Protein AF-A0A817DLH6-F1 (afdb_monomer_lite)

Sequence (132 aa):
MVAIIFPFLVASPQYFLREVTLGNLLQIASAFESVHQSLSFIPNSYGIILQWRSATKRLTEFQYVLNELHKAKQNSEIQFLYLPNERFMRIQELTVRLPLKIGEDNSRIFINRLNLVLEAHHAVLITGKRKT

Foldseek 3Di:
DPQQCVLCVVCVVCVVVVVDDPVVSVVSSVVSVVVVVVVVCVVVCPVVVVVVVVVVVVVVVVVVVVVQVVVVVVPDDDDDDDDPPAQKDWDFQDWDWDDDDVPRPDTDTPDGGDTDIGHPPDDDDDDDDPPD

Radius of gyration: 35.68 Å; chains: 1; bounding box: 58×28×104 Å

pLDDT: mean 78.18, std 11.36, range [43.34, 96.06]

Structure (mmCIF, N/CA/C/O backbone):
data_AF-A0A817DLH6-F1
#
_entry.id   AF-A0A817DLH6-F1
#
loop_
_atom_site.group_PDB
_atom_site.id
_atom_site.type_symbol
_atom_site.label_atom_id
_atom_site.label_alt_id
_atom_site.label_comp_id
_atom_site.label_asym_id
_atom_site.label_entity_id
_atom_site.label_seq_id
_atom_site.pdbx_PDB_ins_code
_atom_site.Cartn_x
_atom_site.Cartn_y
_atom_site.Cartn_z
_atom_site.occupancy
_atom_site.B_iso_or_equiv
_atom_site.auth_seq_id
_atom_site.auth_comp_id
_atom_site.auth_asym_id
_atom_site.auth_atom_id
_atom_site.pdbx_PDB_model_num
ATOM 1 N N . MET A 1 1 ? 10.112 -9.201 -28.268 1.00 52.41 1 MET A N 1
ATOM 2 C CA . MET A 1 1 ? 11.333 -9.596 -29.005 1.00 52.41 1 MET A CA 1
ATOM 3 C C . MET A 1 1 ? 11.024 -9.720 -30.502 1.00 52.41 1 MET A C 1
ATOM 5 O O . MET A 1 1 ? 10.893 -10.830 -30.984 1.00 52.41 1 MET A O 1
ATOM 9 N N . VAL A 1 2 ? 10.845 -8.598 -31.222 1.00 55.25 2 VAL A N 1
ATOM 10 C CA . VAL A 1 2 ? 10.801 -8.544 -32.714 1.00 55.25 2 VAL A CA 1
ATOM 11 C C . VAL A 1 2 ? 11.405 -7.218 -33.261 1.00 55.25 2 VAL A C 1
ATOM 13 O O . VAL A 1 2 ? 11.462 -6.998 -34.461 1.00 55.25 2 VAL A O 1
ATOM 16 N N . ALA A 1 3 ? 11.920 -6.319 -32.411 1.00 63.88 3 ALA A N 1
ATOM 17 C CA . ALA A 1 3 ? 12.323 -4.964 -32.822 1.00 63.88 3 ALA A CA 1
ATOM 18 C C . ALA A 1 3 ? 13.681 -4.878 -33.556 1.00 63.88 3 ALA A C 1
ATOM 20 O O . ALA A 1 3 ? 13.925 -3.916 -34.272 1.00 63.88 3 ALA A O 1
ATOM 21 N N . ILE A 1 4 ? 14.545 -5.890 -33.436 1.00 70.94 4 ILE A N 1
ATOM 22 C CA . ILE A 1 4 ? 15.935 -5.817 -33.927 1.00 70.94 4 ILE A CA 1
ATOM 23 C C . ILE A 1 4 ? 16.014 -5.871 -35.462 1.00 70.94 4 ILE A C 1
ATOM 25 O O . ILE A 1 4 ? 16.904 -5.276 -36.056 1.00 70.94 4 ILE A O 1
ATOM 29 N N . ILE A 1 5 ? 15.084 -6.572 -36.118 1.00 80.94 5 ILE A N 1
ATOM 30 C CA . ILE A 1 5 ? 15.150 -6.848 -37.566 1.00 80.94 5 ILE A CA 1
ATOM 31 C C . ILE A 1 5 ? 14.435 -5.760 -38.387 1.00 80.94 5 ILE A C 1
ATOM 33 O O . ILE A 1 5 ? 14.742 -5.557 -39.561 1.00 80.94 5 ILE A O 1
ATOM 37 N N . PHE A 1 6 ? 13.510 -5.020 -37.770 1.00 86.88 6 PHE A N 1
ATOM 38 C CA . PHE A 1 6 ? 12.689 -4.016 -38.450 1.00 86.88 6 PHE A CA 1
ATOM 39 C C . PHE A 1 6 ? 13.503 -2.919 -39.170 1.00 86.88 6 PHE A C 1
ATOM 41 O O . PHE A 1 6 ? 13.221 -2.672 -40.345 1.00 86.88 6 PHE A O 1
ATOM 48 N N . PRO A 1 7 ? 14.552 -2.318 -38.565 1.00 85.56 7 PRO A N 1
ATOM 49 C CA . PRO A 1 7 ? 15.357 -1.295 -39.239 1.00 85.56 7 PRO A CA 1
ATOM 50 C C . PRO A 1 7 ? 16.052 -1.821 -40.495 1.00 85.56 7 PRO A C 1
ATOM 52 O O . PRO A 1 7 ? 16.118 -1.127 -41.506 1.00 85.56 7 PRO A O 1
ATOM 55 N N . PHE A 1 8 ? 16.520 -3.071 -40.453 1.00 86.31 8 PHE A N 1
ATOM 56 C CA . PHE A 1 8 ? 17.171 -3.714 -41.590 1.00 86.31 8 PHE A CA 1
ATOM 57 C C . PHE A 1 8 ? 16.185 -3.951 -42.733 1.00 86.31 8 PHE A C 1
ATOM 59 O O . PHE A 1 8 ? 16.519 -3.674 -43.878 1.00 86.31 8 PHE A O 1
ATOM 66 N N . LEU A 1 9 ? 14.962 -4.404 -42.439 1.00 87.19 9 LEU A N 1
ATOM 67 C CA . LEU A 1 9 ? 13.936 -4.630 -43.461 1.00 87.19 9 LEU A CA 1
ATOM 68 C C . LEU A 1 9 ? 13.553 -3.334 -44.181 1.00 87.19 9 LEU A C 1
ATOM 70 O O . LEU A 1 9 ? 13.517 -3.313 -45.409 1.00 87.19 9 LEU A O 1
ATOM 74 N N . VAL A 1 10 ? 13.332 -2.251 -43.431 1.00 86.38 10 VAL A N 1
ATOM 75 C CA . VAL A 1 10 ? 12.913 -0.954 -43.988 1.00 86.38 10 VAL A CA 1
ATOM 76 C C . VAL A 1 10 ? 14.042 -0.264 -44.758 1.00 86.38 10 VAL A C 1
ATOM 78 O O . VAL A 1 10 ? 13.785 0.340 -45.796 1.00 86.38 10 VAL A O 1
ATOM 81 N N . ALA A 1 11 ? 15.292 -0.372 -44.295 1.00 83.81 11 ALA A N 1
ATOM 82 C CA . ALA A 1 11 ? 16.439 0.266 -44.944 1.00 83.81 11 ALA A CA 1
ATOM 83 C C . ALA A 1 11 ? 17.094 -0.595 -46.047 1.00 83.81 11 ALA A C 1
ATOM 85 O O . ALA A 1 11 ? 17.868 -0.076 -46.855 1.00 83.81 11 ALA A O 1
ATOM 86 N N . SER A 1 12 ? 16.776 -1.894 -46.125 1.00 83.81 12 SER A N 1
ATOM 87 C CA . SER A 1 12 ? 17.354 -2.810 -47.120 1.00 83.81 12 SER A CA 1
ATOM 88 C C . SER A 1 12 ? 17.164 -2.382 -48.583 1.00 83.81 12 SER A C 1
ATOM 90 O O . SER A 1 12 ? 18.146 -2.467 -49.324 1.00 83.81 12 SER A O 1
ATOM 92 N N . PRO A 1 13 ? 16.000 -1.865 -49.038 1.00 81.69 13 PRO A N 1
ATOM 93 C CA . PRO A 1 13 ? 15.827 -1.494 -50.442 1.00 81.69 13 PRO A CA 1
ATOM 94 C C . PRO A 1 13 ? 16.781 -0.367 -50.849 1.00 81.69 13 PRO A C 1
ATOM 96 O O . PRO A 1 13 ? 17.420 -0.447 -51.893 1.00 81.69 13 PRO A O 1
ATOM 99 N N . GLN A 1 14 ? 16.956 0.634 -49.982 1.00 81.00 14 GLN A N 1
ATOM 100 C CA . GLN A 1 14 ? 17.860 1.763 -50.220 1.00 81.00 14 GLN A CA 1
ATOM 101 C C . GLN A 1 14 ? 19.339 1.334 -50.184 1.00 81.00 14 GLN A C 1
ATOM 103 O O . GLN A 1 14 ? 20.164 1.868 -50.925 1.00 81.00 14 GLN A O 1
ATOM 108 N N . TYR A 1 15 ? 19.6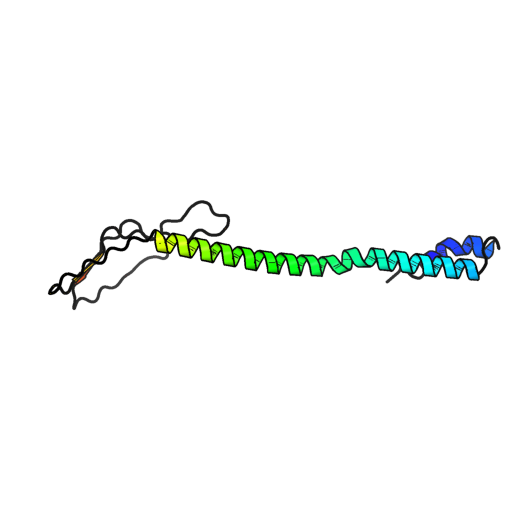90 0.333 -49.365 1.00 81.81 15 TYR A N 1
ATOM 109 C CA . TYR A 1 15 ? 21.034 -0.258 -49.358 1.00 81.81 15 TYR A CA 1
ATOM 110 C C . TYR A 1 15 ? 21.341 -0.987 -50.675 1.00 81.81 15 TYR A C 1
ATOM 112 O O . TYR A 1 15 ? 22.405 -0.785 -51.262 1.00 81.81 15 TYR A O 1
ATOM 120 N N . PHE A 1 16 ? 20.400 -1.792 -51.184 1.00 85.38 16 PHE A N 1
ATOM 121 C CA . PHE A 1 16 ? 20.568 -2.498 -52.460 1.00 85.38 16 PHE A CA 1
ATOM 122 C C . PHE A 1 16 ? 20.569 -1.553 -53.672 1.00 85.38 16 PHE A C 1
ATOM 124 O O . PHE A 1 16 ? 21.259 -1.829 -54.653 1.00 85.38 16 PHE A O 1
ATOM 131 N N . LEU A 1 17 ? 19.884 -0.407 -53.576 1.00 88.44 17 LEU A N 1
ATOM 132 C CA . LEU A 1 17 ? 19.949 0.698 -54.543 1.00 88.44 17 LEU A CA 1
ATOM 133 C C . LEU A 1 17 ? 21.232 1.551 -54.420 1.00 88.44 17 LEU A C 1
ATOM 135 O O . LEU A 1 17 ? 21.425 2.473 -55.206 1.00 88.44 17 LEU A O 1
ATOM 139 N N . ARG A 1 18 ? 22.139 1.221 -53.482 1.00 77.56 18 ARG A N 1
ATOM 140 C CA . ARG A 1 18 ? 23.391 1.945 -53.167 1.00 77.56 18 ARG A CA 1
ATOM 141 C C . ARG A 1 18 ? 23.201 3.394 -52.698 1.00 77.56 18 ARG A C 1
ATOM 143 O O . ARG A 1 18 ? 24.162 4.159 -52.686 1.00 77.56 18 ARG A O 1
ATOM 150 N N . GLU A 1 19 ? 21.998 3.762 -52.271 1.00 84.44 19 GLU A N 1
ATOM 151 C CA . GLU A 1 19 ? 21.682 5.095 -51.739 1.00 84.44 19 GLU A CA 1
ATOM 152 C C . GLU A 1 19 ? 22.184 5.272 -50.296 1.00 84.44 19 GLU A C 1
ATOM 154 O O . GLU A 1 19 ? 22.490 6.380 -49.860 1.00 84.44 19 GLU A O 1
ATOM 159 N N . VAL A 1 20 ? 22.324 4.167 -49.558 1.00 82.75 20 VAL A N 1
ATOM 160 C CA . VAL A 1 20 ? 22.881 4.126 -48.198 1.00 82.75 20 VAL A CA 1
ATOM 161 C C . VAL A 1 20 ? 23.954 3.053 -48.086 1.00 82.75 20 VAL A C 1
ATOM 163 O O . VAL A 1 20 ? 23.860 1.972 -48.664 1.00 82.75 20 VAL A O 1
ATOM 166 N N . THR A 1 21 ? 24.990 3.350 -47.307 1.00 88.06 21 THR A N 1
ATOM 167 C CA . THR A 1 21 ? 26.082 2.413 -47.030 1.00 88.06 21 THR A CA 1
ATOM 168 C C . THR A 1 21 ? 25.713 1.444 -45.905 1.00 88.06 21 THR A C 1
ATOM 170 O O . THR A 1 21 ? 24.804 1.693 -45.111 1.00 88.06 21 THR A O 1
ATOM 173 N N . LEU A 1 22 ? 26.478 0.357 -45.776 1.00 85.81 22 LEU A N 1
ATOM 174 C CA . LEU A 1 22 ? 26.345 -0.569 -44.646 1.00 85.81 22 LEU A CA 1
ATOM 175 C C . LEU A 1 22 ? 26.558 0.143 -43.296 1.00 85.81 22 LEU A C 1
ATOM 177 O O . LEU A 1 22 ? 25.867 -0.152 -42.327 1.00 85.81 22 LEU A O 1
ATOM 181 N N . GLY A 1 23 ? 27.478 1.113 -43.240 1.00 87.62 23 GLY A N 1
ATOM 182 C CA . GLY A 1 23 ? 27.718 1.917 -42.039 1.00 87.62 23 GLY A CA 1
ATOM 183 C C . GLY A 1 23 ? 26.492 2.734 -41.625 1.00 87.62 23 GLY A C 1
ATOM 184 O O . GLY A 1 23 ? 26.145 2.763 -40.447 1.00 87.62 23 GLY A O 1
ATOM 185 N N . ASN A 1 24 ? 25.785 3.322 -42.593 1.00 86.56 24 ASN A N 1
ATOM 186 C CA . ASN A 1 24 ? 24.557 4.072 -42.328 1.00 86.56 24 ASN A CA 1
ATOM 187 C C . ASN A 1 24 ? 23.427 3.146 -41.846 1.00 86.56 24 ASN A C 1
ATOM 189 O O . ASN A 1 24 ? 22.715 3.487 -40.906 1.00 86.56 24 ASN A O 1
ATOM 193 N N . LEU A 1 25 ? 23.304 1.947 -42.426 1.00 86.38 25 LEU A N 1
ATOM 194 C CA . LEU A 1 25 ? 22.338 0.926 -42.001 1.00 86.38 25 LEU A CA 1
ATOM 195 C C . LEU A 1 25 ? 22.540 0.529 -40.526 1.00 86.38 25 LEU A C 1
ATOM 197 O O . LEU A 1 25 ? 21.583 0.455 -39.755 1.00 86.38 25 LEU A O 1
ATOM 201 N N . LEU A 1 26 ? 23.799 0.327 -40.123 1.00 89.69 26 LEU A N 1
ATOM 202 C CA . LEU A 1 26 ? 24.169 -0.000 -38.745 1.00 89.69 26 LEU A CA 1
ATOM 203 C C . LEU A 1 26 ? 23.884 1.156 -37.771 1.00 89.69 26 LEU A C 1
ATOM 205 O O . LEU A 1 26 ? 23.448 0.903 -36.649 1.00 89.69 26 LEU A O 1
ATOM 209 N N . GLN A 1 27 ? 24.074 2.412 -38.192 1.00 89.94 27 GLN A N 1
ATOM 210 C CA . GLN A 1 27 ? 23.723 3.587 -37.381 1.00 89.94 27 GLN A CA 1
ATOM 211 C C . GLN A 1 27 ? 22.210 3.747 -37.202 1.00 89.94 27 GLN A C 1
ATOM 213 O O . GLN A 1 27 ? 21.746 4.056 -36.108 1.00 89.94 27 GLN A O 1
ATOM 218 N N . ILE A 1 28 ? 21.424 3.506 -38.253 1.00 87.25 28 ILE A N 1
ATOM 219 C CA . ILE A 1 28 ? 19.959 3.538 -38.166 1.00 87.25 28 ILE A CA 1
ATOM 220 C C . ILE A 1 28 ? 19.466 2.450 -37.203 1.00 87.25 28 ILE A C 1
ATOM 222 O O . ILE A 1 28 ? 18.612 2.715 -36.357 1.00 87.25 28 ILE A O 1
ATOM 226 N N . ALA A 1 29 ? 20.031 1.241 -37.290 1.00 88.06 29 ALA A N 1
ATOM 227 C CA . ALA A 1 29 ? 19.682 0.141 -36.397 1.00 88.06 29 ALA A CA 1
ATOM 228 C C . ALA A 1 29 ? 20.008 0.453 -34.924 1.00 88.06 29 ALA A C 1
ATOM 230 O O . ALA A 1 29 ? 19.176 0.203 -34.051 1.00 88.06 29 ALA A O 1
ATOM 231 N N . SER A 1 30 ? 21.175 1.040 -34.634 1.00 88.56 30 SER A N 1
ATOM 232 C CA . SER A 1 30 ? 21.548 1.401 -33.259 1.00 88.56 30 SER A CA 1
ATOM 233 C C . SER A 1 30 ? 20.708 2.556 -32.701 1.00 88.56 30 SER A C 1
ATOM 235 O O . SER A 1 30 ? 20.285 2.506 -31.543 1.00 88.56 30 SER A O 1
ATOM 237 N N . ALA A 1 31 ? 20.399 3.562 -33.523 1.00 90.50 31 ALA A N 1
ATOM 238 C CA . ALA A 1 31 ? 19.510 4.657 -33.144 1.00 90.50 31 ALA A CA 1
ATOM 239 C C . ALA A 1 31 ? 18.090 4.154 -32.837 1.00 90.50 31 ALA A C 1
ATOM 241 O O . ALA A 1 31 ? 17.492 4.557 -31.838 1.00 90.50 31 ALA A O 1
ATOM 242 N N . PHE A 1 32 ? 17.567 3.231 -33.651 1.00 89.56 32 PHE A N 1
ATOM 243 C CA . PHE A 1 32 ? 16.260 2.615 -33.426 1.00 89.56 32 PHE A CA 1
ATOM 244 C C . PHE A 1 32 ? 16.211 1.818 -32.118 1.00 89.56 32 PHE A C 1
ATOM 246 O O . PHE A 1 32 ? 15.247 1.945 -31.365 1.00 89.56 32 PHE A O 1
ATOM 253 N N . GLU A 1 33 ? 17.255 1.045 -31.812 1.00 89.12 33 GLU A N 1
ATOM 254 C CA . GLU A 1 33 ? 17.336 0.286 -30.561 1.00 89.12 33 GLU A CA 1
ATOM 255 C C . GLU A 1 33 ? 17.324 1.213 -29.333 1.00 89.12 33 GLU A C 1
ATOM 257 O O . GLU A 1 33 ? 16.578 0.966 -28.387 1.00 89.12 33 GLU A O 1
ATOM 262 N N . SER A 1 34 ? 18.063 2.328 -29.369 1.00 89.06 34 SER A N 1
ATOM 263 C CA . SER A 1 34 ? 18.067 3.333 -28.292 1.00 89.06 34 SER A CA 1
ATOM 264 C C . SER A 1 34 ? 16.671 3.919 -28.026 1.00 89.06 34 SER A C 1
ATOM 266 O O . SER A 1 34 ? 16.222 4.019 -26.876 1.00 89.06 34 SER A O 1
ATOM 268 N N . VAL A 1 35 ? 15.929 4.244 -29.090 1.00 89.75 35 VAL A N 1
ATOM 269 C CA . VAL A 1 35 ? 14.547 4.738 -28.982 1.00 89.75 35 VAL A CA 1
ATOM 270 C C . VAL A 1 35 ? 13.610 3.642 -28.476 1.00 89.75 35 VAL A C 1
ATOM 272 O O . VAL A 1 35 ? 12.799 3.893 -27.586 1.00 89.75 35 VAL A O 1
ATOM 275 N N . HIS A 1 36 ? 13.733 2.420 -28.997 1.00 89.25 36 HIS A N 1
ATOM 276 C CA . HIS A 1 36 ? 12.919 1.281 -28.578 1.00 89.25 36 HIS A CA 1
ATOM 277 C C . HIS A 1 36 ? 13.110 0.965 -27.087 1.00 89.25 36 HIS A C 1
ATOM 279 O O . HIS A 1 36 ? 12.126 0.765 -26.372 1.00 89.25 36 HIS A O 1
ATOM 285 N N . GLN A 1 37 ? 14.349 0.975 -26.593 1.00 88.12 37 GLN A N 1
ATOM 286 C CA . GLN A 1 37 ? 14.654 0.803 -25.171 1.00 88.12 37 GLN A CA 1
ATOM 287 C C . GLN A 1 37 ? 14.060 1.930 -24.322 1.00 88.12 37 GLN A C 1
ATOM 289 O O . GLN A 1 37 ? 13.412 1.658 -23.309 1.00 88.12 37 GLN A O 1
ATOM 294 N N . SER A 1 38 ? 14.202 3.180 -24.768 1.00 89.44 38 SER A N 1
ATOM 295 C CA . SER A 1 38 ? 13.628 4.344 -24.081 1.00 89.44 38 SER A CA 1
ATOM 296 C C . SER A 1 38 ? 12.099 4.280 -24.012 1.00 89.44 38 SER A C 1
ATOM 298 O O . SER A 1 38 ? 11.510 4.566 -22.973 1.00 89.44 38 SER A O 1
ATOM 300 N N . LEU A 1 39 ? 11.435 3.847 -25.088 1.00 87.44 39 LEU A N 1
ATOM 301 C CA . LEU A 1 39 ? 9.982 3.676 -25.113 1.00 87.44 39 LEU A CA 1
ATOM 302 C C . LEU A 1 39 ? 9.534 2.474 -24.270 1.00 87.44 39 LEU A C 1
ATOM 304 O O . LEU A 1 39 ? 8.482 2.528 -23.639 1.00 87.44 39 LEU A O 1
ATOM 308 N N . SER A 1 40 ? 10.346 1.414 -24.216 1.00 87.88 40 SER A N 1
ATOM 309 C CA . SER A 1 40 ? 10.082 0.210 -23.418 1.00 87.88 40 SER A CA 1
ATOM 310 C C . SER A 1 40 ? 10.181 0.456 -21.913 1.00 87.88 40 SER A C 1
ATOM 312 O O . SER A 1 40 ? 9.548 -0.257 -21.138 1.00 87.88 40 SER A O 1
ATOM 314 N N . PHE A 1 41 ? 10.921 1.477 -21.473 1.00 85.25 41 PHE A N 1
ATOM 315 C CA . PHE A 1 41 ? 10.949 1.884 -20.066 1.00 85.25 41 PHE A CA 1
ATOM 316 C C . PHE A 1 41 ? 9.538 2.169 -19.526 1.00 85.25 41 PHE A C 1
ATOM 318 O O . PHE A 1 41 ? 9.184 1.695 -18.450 1.00 85.25 41 PHE A O 1
ATOM 325 N N . ILE A 1 42 ? 8.700 2.863 -20.299 1.00 84.69 42 ILE A N 1
ATOM 326 C CA . ILE A 1 42 ? 7.362 3.296 -19.873 1.00 84.69 42 ILE A CA 1
ATOM 327 C C . ILE A 1 42 ? 6.462 2.115 -19.451 1.00 84.69 42 ILE A C 1
ATOM 329 O O . ILE A 1 42 ? 6.007 2.105 -18.302 1.00 84.69 42 ILE A O 1
ATOM 333 N N . PRO A 1 43 ? 6.196 1.104 -20.306 1.00 84.81 43 PRO A N 1
ATOM 334 C CA . PRO A 1 43 ? 5.384 -0.042 -19.907 1.00 84.81 43 PRO A CA 1
ATOM 335 C C . PRO A 1 43 ? 6.054 -0.876 -18.808 1.00 84.81 43 PRO A C 1
ATOM 337 O O . PRO A 1 43 ? 5.361 -1.374 -17.921 1.00 84.81 43 PRO A O 1
ATOM 340 N N . ASN A 1 44 ? 7.387 -0.986 -18.807 1.00 87.06 44 ASN A N 1
ATOM 341 C CA . ASN A 1 44 ? 8.117 -1.766 -17.804 1.00 87.06 44 ASN A CA 1
ATOM 342 C C . ASN A 1 44 ? 8.031 -1.146 -16.399 1.00 87.06 44 ASN A C 1
ATOM 344 O O . ASN A 1 44 ? 7.944 -1.864 -15.402 1.00 87.06 44 ASN A O 1
ATOM 348 N N . SER A 1 45 ? 8.006 0.183 -16.296 1.00 86.69 45 SER A N 1
ATOM 349 C CA . SER A 1 45 ? 7.914 0.891 -15.016 1.00 86.69 45 SER A CA 1
ATOM 350 C C . SER A 1 45 ?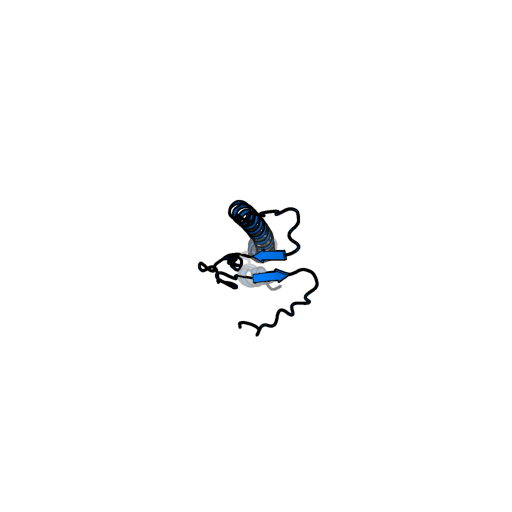 6.499 0.946 -14.440 1.00 86.69 45 SER A C 1
ATOM 352 O O . SER A 1 45 ? 6.339 1.219 -13.248 1.00 86.69 45 SER A O 1
ATOM 354 N N . TYR A 1 46 ? 5.465 0.651 -15.232 1.00 86.94 46 TYR A N 1
ATOM 355 C CA . TYR A 1 46 ? 4.073 0.732 -14.783 1.00 86.94 46 TYR A CA 1
ATOM 356 C C . TYR A 1 46 ? 3.789 -0.162 -13.567 1.00 86.94 46 TYR A C 1
ATOM 358 O O . TYR A 1 46 ? 3.149 0.268 -12.605 1.00 86.94 46 TYR A O 1
ATOM 366 N N . GLY A 1 47 ? 4.336 -1.382 -13.559 1.00 91.06 47 GLY A N 1
ATOM 367 C CA . GLY A 1 47 ? 4.186 -2.309 -12.435 1.00 91.06 47 GLY A CA 1
ATOM 368 C C . GLY A 1 47 ? 4.761 -1.760 -11.125 1.00 91.06 47 GLY A C 1
ATOM 369 O O . GLY A 1 47 ? 4.133 -1.884 -10.075 1.00 91.06 47 GLY A O 1
ATOM 370 N N . ILE A 1 48 ? 5.914 -1.089 -11.189 1.00 89.69 48 ILE A N 1
ATOM 371 C CA . ILE A 1 48 ? 6.578 -0.489 -10.022 1.00 89.69 48 ILE A CA 1
ATOM 372 C C . ILE A 1 48 ? 5.727 0.654 -9.454 1.00 89.69 48 ILE A C 1
ATOM 374 O O . ILE A 1 48 ? 5.515 0.733 -8.243 1.00 89.69 48 ILE A O 1
ATOM 378 N N . ILE A 1 49 ? 5.171 1.501 -10.323 1.00 91.25 49 ILE A N 1
ATOM 379 C CA . ILE A 1 49 ? 4.297 2.613 -9.920 1.00 91.25 49 ILE A CA 1
ATOM 380 C C . ILE A 1 49 ? 3.027 2.086 -9.244 1.00 91.25 49 ILE A C 1
ATOM 382 O O . ILE A 1 49 ? 2.604 2.620 -8.217 1.00 91.25 49 ILE A O 1
ATOM 386 N N . LEU A 1 50 ? 2.426 1.021 -9.782 1.00 93.25 50 LEU A N 1
ATOM 387 C CA . LEU A 1 50 ? 1.255 0.390 -9.173 1.00 93.25 50 LEU A CA 1
ATOM 388 C C . LEU A 1 50 ? 1.559 -0.189 -7.790 1.00 93.25 50 LEU A C 1
ATOM 390 O O . LEU A 1 50 ? 0.764 -0.010 -6.864 1.00 93.25 50 LEU A O 1
ATOM 394 N N . GLN A 1 51 ? 2.704 -0.855 -7.632 1.00 93.38 51 GLN A N 1
ATOM 395 C CA . GLN A 1 51 ? 3.127 -1.399 -6.341 1.00 93.38 51 GLN A CA 1
ATOM 396 C C . GLN A 1 51 ? 3.331 -0.291 -5.309 1.00 93.38 51 GLN A C 1
ATOM 398 O O . GLN A 1 51 ? 2.784 -0.378 -4.206 1.00 93.38 51 GLN A O 1
ATOM 403 N N . TRP A 1 52 ? 4.039 0.777 -5.685 1.00 94.56 52 TRP A N 1
ATOM 404 C CA . TRP A 1 52 ? 4.222 1.946 -4.830 1.00 94.56 52 TRP A CA 1
ATOM 405 C C . TRP A 1 52 ? 2.877 2.568 -4.439 1.00 94.56 52 TRP A C 1
ATOM 407 O O . TRP A 1 52 ? 2.584 2.712 -3.254 1.00 94.56 52 TRP A O 1
ATOM 417 N N . ARG A 1 53 ? 1.998 2.828 -5.415 1.00 94.69 53 ARG A N 1
ATOM 418 C CA . ARG A 1 53 ? 0.667 3.402 -5.171 1.00 94.69 53 ARG A CA 1
ATOM 419 C C . ARG A 1 53 ? -0.169 2.541 -4.222 1.00 94.69 53 ARG A C 1
ATOM 421 O O . ARG A 1 53 ? -0.855 3.080 -3.358 1.00 94.69 53 ARG A O 1
ATOM 428 N N . SER A 1 54 ? -0.124 1.217 -4.371 1.00 95.06 54 SER A N 1
ATOM 429 C CA . SER A 1 54 ? -0.842 0.278 -3.501 1.00 95.06 54 SER A CA 1
ATOM 430 C C . SER A 1 54 ? -0.296 0.283 -2.070 1.00 95.06 54 SER A C 1
ATOM 432 O O . SER A 1 54 ? -1.063 0.299 -1.106 1.00 95.06 54 SER A O 1
ATOM 434 N N . ALA A 1 55 ? 1.029 0.314 -1.908 1.00 94.62 55 ALA A N 1
ATOM 435 C CA . ALA A 1 55 ? 1.660 0.422 -0.597 1.00 94.62 55 ALA A CA 1
ATOM 436 C C . ALA A 1 55 ? 1.302 1.748 0.097 1.00 94.62 55 ALA A C 1
ATOM 438 O O . ALA A 1 55 ? 0.845 1.729 1.239 1.00 94.62 55 ALA A O 1
ATOM 439 N N . THR A 1 56 ? 1.417 2.876 -0.611 1.00 96.06 56 THR A N 1
ATOM 440 C CA . THR A 1 56 ? 1.049 4.200 -0.092 1.00 96.06 56 THR A CA 1
ATOM 441 C C . THR A 1 56 ? -0.426 4.262 0.286 1.00 96.06 56 THR A C 1
ATOM 443 O O . THR A 1 56 ? -0.746 4.683 1.394 1.00 96.06 56 THR A O 1
ATOM 446 N N . LYS A 1 57 ? -1.326 3.773 -0.579 1.00 94.50 57 LYS A N 1
ATOM 447 C CA . LYS A 1 57 ? -2.766 3.737 -0.294 1.00 94.50 57 LYS A CA 1
ATOM 448 C C . LYS A 1 57 ? -3.066 2.980 1.002 1.00 94.50 57 LYS A C 1
ATOM 450 O O . LYS A 1 57 ? -3.777 3.507 1.851 1.00 94.50 57 LYS A O 1
ATOM 455 N N . ARG A 1 58 ? -2.486 1.789 1.189 1.00 91.56 58 ARG A N 1
ATOM 456 C CA . ARG A 1 58 ? -2.689 0.995 2.412 1.00 91.56 58 ARG A CA 1
ATOM 457 C C . ARG A 1 58 ? -2.179 1.703 3.669 1.00 91.56 58 ARG A C 1
ATOM 459 O O . ARG A 1 58 ? -2.829 1.625 4.706 1.00 91.56 58 ARG A O 1
ATOM 466 N N . LEU A 1 59 ? -1.049 2.409 3.589 1.00 95.12 59 LEU A N 1
ATOM 467 C CA . LEU A 1 59 ? -0.524 3.179 4.720 1.00 95.12 59 LEU A CA 1
ATOM 468 C C . LEU A 1 59 ? -1.447 4.351 5.084 1.00 95.12 59 LEU A C 1
ATOM 470 O O . LEU A 1 59 ? -1.725 4.572 6.262 1.00 95.12 59 LEU A O 1
ATOM 474 N N . THR A 1 60 ? -1.958 5.070 4.084 1.00 92.75 60 THR A N 1
ATOM 475 C CA . THR A 1 60 ? -2.924 6.156 4.292 1.00 92.75 60 THR A CA 1
ATOM 476 C C . THR A 1 60 ? -4.229 5.640 4.896 1.00 92.75 60 THR A C 1
ATOM 478 O O . THR A 1 60 ? -4.731 6.221 5.854 1.00 92.75 60 THR A O 1
ATOM 481 N N . GLU A 1 61 ? -4.763 4.527 4.386 1.00 89.12 61 GLU A N 1
ATOM 482 C CA . GLU A 1 61 ? -5.966 3.888 4.936 1.00 89.12 61 GLU A CA 1
ATOM 483 C C . GLU A 1 61 ? -5.759 3.458 6.392 1.00 89.12 61 GLU A C 1
ATOM 485 O O . GLU A 1 61 ? -6.619 3.700 7.236 1.00 89.12 61 GLU A O 1
ATOM 490 N N . PHE A 1 62 ? -4.600 2.884 6.718 1.00 89.75 62 PHE A N 1
ATOM 491 C CA . PHE A 1 62 ? -4.269 2.507 8.089 1.00 89.75 62 PHE A CA 1
ATOM 492 C C . PHE A 1 62 ? -4.241 3.718 9.035 1.00 89.75 62 PHE A C 1
ATOM 494 O O . PHE A 1 62 ? -4.857 3.683 10.101 1.00 89.75 62 PHE A O 1
ATOM 501 N N . GLN A 1 63 ? -3.584 4.811 8.635 1.00 91.19 63 GLN A N 1
ATOM 502 C CA . GLN A 1 63 ? -3.564 6.052 9.420 1.00 91.19 63 GLN A CA 1
ATOM 503 C C . GLN A 1 63 ? -4.966 6.639 9.610 1.00 91.19 63 GLN A C 1
ATOM 505 O O . GLN A 1 63 ? -5.303 7.094 10.703 1.00 91.19 63 GLN A O 1
ATOM 510 N N . TYR A 1 64 ? -5.797 6.598 8.568 1.00 88.19 64 TYR A N 1
ATOM 511 C CA . TYR A 1 64 ? -7.183 7.041 8.645 1.00 88.19 64 TYR A CA 1
ATOM 512 C C . TYR A 1 64 ? -7.975 6.239 9.688 1.00 88.19 64 TYR A C 1
ATOM 514 O O . TYR A 1 64 ? -8.589 6.832 10.573 1.00 88.19 64 TYR A O 1
ATOM 522 N N . VAL A 1 65 ? -7.894 4.903 9.653 1.00 85.44 65 VAL A N 1
ATOM 523 C CA . VAL A 1 65 ? -8.580 4.034 10.627 1.00 85.44 65 VAL A CA 1
ATOM 524 C C . VAL A 1 65 ? -8.126 4.323 12.057 1.00 85.44 65 VAL A C 1
ATOM 526 O O . VAL A 1 65 ? -8.963 4.416 12.952 1.00 85.44 65 VAL A O 1
ATOM 529 N N . LEU A 1 66 ? -6.823 4.507 12.292 1.00 87.38 66 LEU A N 1
ATOM 530 C CA . LEU A 1 66 ? -6.318 4.837 13.629 1.00 87.38 66 LEU A CA 1
ATOM 531 C C . LEU A 1 66 ? -6.866 6.169 14.151 1.00 87.38 66 LEU A C 1
ATOM 533 O O . LEU A 1 66 ? -7.223 6.268 15.325 1.00 87.38 66 LEU A O 1
ATOM 537 N N . ASN A 1 67 ? -6.960 7.183 13.294 1.00 87.19 67 ASN A N 1
ATOM 538 C CA . ASN A 1 67 ? -7.523 8.475 13.676 1.00 87.19 67 ASN A CA 1
ATOM 539 C C . ASN A 1 67 ? -9.016 8.373 14.003 1.00 87.19 67 ASN A C 1
ATOM 541 O O . ASN A 1 67 ? -9.464 8.954 14.991 1.00 87.19 67 ASN A O 1
ATOM 545 N N . GLU A 1 68 ? -9.777 7.602 13.228 1.00 81.81 68 GLU A N 1
ATOM 546 C CA . GLU A 1 68 ? -11.195 7.362 13.508 1.00 81.81 68 GLU A CA 1
ATOM 547 C C . GLU A 1 68 ? -11.400 6.598 14.825 1.00 81.81 68 GLU A C 1
ATOM 549 O O . GLU A 1 68 ? -12.260 6.972 15.624 1.00 81.81 68 GLU A O 1
ATOM 554 N N . LEU A 1 69 ? -10.564 5.596 15.123 1.00 81.56 69 LEU A N 1
ATOM 555 C CA . LEU A 1 69 ? -10.600 4.894 16.411 1.00 81.56 69 LEU A CA 1
ATOM 556 C C . LEU A 1 69 ? -10.276 5.821 17.591 1.00 81.56 69 LEU A C 1
ATOM 558 O O . LEU A 1 69 ? -10.936 5.737 18.629 1.00 81.56 69 LEU A O 1
ATOM 562 N N . HIS A 1 70 ? -9.302 6.724 17.444 1.00 82.75 70 HIS A N 1
ATOM 563 C CA . HIS A 1 70 ? -8.992 7.710 18.482 1.00 82.75 70 HIS A CA 1
ATOM 564 C C . HIS A 1 70 ? -10.167 8.660 18.747 1.00 82.75 70 HIS A C 1
ATOM 566 O O . HIS A 1 70 ? -10.531 8.856 19.908 1.00 82.75 70 HIS A O 1
ATOM 572 N N . LYS A 1 71 ? -10.813 9.185 17.697 1.00 79.06 71 LYS A N 1
ATOM 573 C CA . LYS A 1 71 ? -12.019 10.022 17.834 1.00 79.06 71 LYS A CA 1
ATOM 574 C C . LYS A 1 71 ? -13.171 9.257 18.487 1.00 79.06 71 LYS A C 1
ATOM 576 O O . LYS A 1 71 ? -13.829 9.781 19.382 1.00 79.06 71 LYS A O 1
ATOM 581 N N . ALA A 1 72 ? -13.400 8.009 18.074 1.00 75.19 72 ALA A N 1
ATOM 582 C CA . ALA A 1 72 ? -14.454 7.172 18.639 1.00 75.19 72 ALA A CA 1
ATOM 583 C C . ALA A 1 72 ? -14.234 6.928 20.138 1.00 75.19 72 ALA A C 1
ATOM 585 O O . ALA A 1 72 ? -15.172 7.062 20.923 1.00 75.19 72 ALA A O 1
ATOM 586 N N . LYS A 1 73 ? -12.993 6.642 20.554 1.00 73.06 73 LYS A N 1
ATOM 587 C CA . LYS A 1 73 ? -12.649 6.460 21.970 1.00 73.06 73 LYS A CA 1
ATOM 588 C C . LYS A 1 73 ? -12.903 7.730 22.785 1.00 73.06 73 LYS A C 1
ATOM 590 O O . LYS A 1 73 ? -13.396 7.630 23.901 1.00 73.06 73 LYS A O 1
ATOM 595 N N . GLN A 1 74 ? -12.600 8.903 22.231 1.00 69.81 74 GLN A N 1
ATOM 596 C CA . GLN A 1 74 ? -12.817 10.183 22.910 1.00 69.81 74 GLN A CA 1
ATOM 597 C C . GLN A 1 74 ? -14.309 10.502 23.113 1.00 69.81 74 GLN A C 1
ATOM 599 O O . GLN A 1 74 ? -14.668 11.048 24.148 1.00 69.81 74 GLN A O 1
ATOM 604 N N . ASN A 1 75 ? -15.176 10.105 22.177 1.00 66.38 75 ASN A N 1
ATOM 605 C CA . ASN A 1 75 ? -16.629 10.315 22.261 1.00 66.38 75 ASN A CA 1
ATOM 606 C C . ASN A 1 75 ? -17.390 9.181 22.981 1.00 66.38 75 ASN A C 1
ATOM 608 O O . ASN A 1 75 ? -18.620 9.193 23.024 1.00 66.38 75 ASN A O 1
ATOM 612 N N . SER A 1 76 ? -16.691 8.172 23.509 1.00 67.00 76 SER A N 1
ATOM 613 C CA . SER A 1 76 ? -17.305 7.042 24.215 1.00 67.00 76 SER A CA 1
ATOM 614 C C . SER A 1 76 ? -17.457 7.357 25.706 1.00 67.00 76 SER A C 1
ATOM 616 O O . SER A 1 76 ? -16.630 6.946 26.517 1.00 67.00 76 SER A O 1
ATOM 618 N N . GLU A 1 77 ? -18.507 8.084 26.084 1.00 65.44 77 GLU A N 1
ATOM 619 C CA . GLU A 1 77 ? -18.832 8.332 27.495 1.00 65.44 77 GLU A CA 1
ATOM 620 C C . GLU A 1 77 ? -19.457 7.086 28.145 1.00 65.44 77 GLU A C 1
ATOM 622 O O . GLU A 1 77 ? -20.674 6.923 28.194 1.00 65.44 77 GLU A O 1
ATOM 627 N N . ILE A 1 78 ? -18.621 6.177 28.654 1.00 69.00 78 ILE A N 1
ATOM 628 C CA . ILE A 1 78 ? -19.071 5.122 29.573 1.00 69.00 78 ILE A CA 1
ATOM 629 C C . ILE A 1 78 ? -18.839 5.624 30.998 1.00 69.00 78 ILE A C 1
ATOM 631 O O . ILE A 1 78 ? -17.701 5.695 31.462 1.00 69.00 78 ILE A O 1
ATOM 635 N N . GLN A 1 79 ? -19.918 5.981 31.695 1.00 68.69 79 GLN A N 1
ATOM 636 C CA . GLN A 1 79 ? -19.862 6.373 33.103 1.00 68.69 79 GLN A CA 1
ATOM 637 C C . GLN A 1 79 ? -19.947 5.123 33.987 1.00 68.69 79 GLN A C 1
ATOM 639 O O . GLN A 1 79 ? -20.963 4.430 34.012 1.00 68.69 79 GLN A O 1
ATOM 644 N N . PHE A 1 80 ? -18.873 4.824 34.717 1.00 66.81 80 PHE A N 1
ATOM 645 C CA . PHE A 1 80 ? -18.855 3.744 35.701 1.00 66.81 80 PHE A CA 1
ATOM 646 C C . PHE A 1 80 ? -19.274 4.296 37.065 1.00 66.81 80 PHE A C 1
ATOM 648 O O . PHE A 1 80 ? -18.506 5.004 37.712 1.00 66.81 80 PHE A O 1
ATOM 655 N N . LEU A 1 81 ? -20.483 3.963 37.519 1.00 66.38 81 LEU A N 1
ATOM 656 C CA . LEU A 1 81 ? -20.902 4.212 38.898 1.00 66.38 81 LEU A CA 1
ATOM 657 C C . LEU A 1 81 ? -20.533 2.997 39.752 1.00 66.38 81 LEU A C 1
ATOM 659 O O . LEU A 1 81 ? -21.128 1.929 39.614 1.00 66.38 81 LEU A O 1
ATOM 663 N N . TYR A 1 82 ? -19.533 3.154 40.620 1.00 63.50 82 TYR A N 1
ATOM 664 C CA . TYR A 1 82 ? -19.171 2.129 41.596 1.00 63.50 82 TYR A CA 1
ATOM 665 C C . TYR A 1 82 ? -19.930 2.376 42.899 1.00 63.50 82 TYR A C 1
ATOM 667 O O . TYR A 1 82 ? -19.675 3.359 43.594 1.00 63.50 82 TYR A O 1
ATOM 675 N N . LEU A 1 83 ? -20.861 1.482 43.224 1.00 69.06 83 LEU A N 1
ATOM 676 C CA . LEU A 1 83 ? -21.610 1.498 44.476 1.00 69.06 83 LEU A CA 1
ATOM 677 C C . LEU A 1 83 ? -20.950 0.488 45.428 1.00 69.06 83 LEU A C 1
ATOM 679 O O . LEU A 1 83 ? -21.104 -0.723 45.241 1.00 69.06 83 LEU A O 1
ATOM 683 N N . PRO A 1 84 ? -20.153 0.941 46.416 1.00 53.91 84 PRO A N 1
ATOM 684 C CA . PRO A 1 84 ? -19.554 0.033 47.380 1.00 53.91 84 PRO A CA 1
ATOM 685 C C . PRO A 1 84 ? -20.686 -0.661 48.145 1.00 53.91 84 PRO A C 1
ATOM 687 O O . PRO A 1 84 ? -21.596 0.005 48.629 1.00 53.91 84 PRO A O 1
ATOM 690 N N . ASN A 1 85 ? -20.602 -1.991 48.253 1.00 62.41 85 ASN A N 1
ATOM 691 C CA . ASN A 1 85 ? -21.555 -2.901 48.911 1.00 62.41 85 ASN A CA 1
ATOM 692 C C . ASN A 1 85 ? -22.693 -3.487 48.048 1.00 62.41 85 ASN A C 1
ATOM 694 O O . ASN A 1 85 ? -23.397 -4.378 48.522 1.00 62.41 85 ASN A O 1
ATOM 698 N N . GLU A 1 86 ? -22.827 -3.103 46.776 1.00 61.50 86 GLU A N 1
ATOM 699 C CA . GLU A 1 86 ? -23.757 -3.756 45.847 1.00 61.50 86 GLU A CA 1
ATOM 700 C C . GLU A 1 86 ? -23.014 -4.717 44.915 1.00 61.50 86 GLU A C 1
ATOM 702 O O . GLU A 1 86 ? -22.110 -4.342 44.172 1.00 61.50 86 GLU A O 1
ATOM 707 N N . ARG A 1 87 ? -23.385 -6.001 44.951 1.00 66.81 87 ARG A N 1
ATOM 708 C CA . ARG A 1 87 ? -22.813 -7.027 44.069 1.00 66.81 87 ARG A CA 1
ATOM 709 C C . ARG A 1 87 ? -23.642 -7.206 42.797 1.00 66.81 87 ARG A C 1
ATOM 711 O O . ARG A 1 87 ? -23.883 -8.335 42.385 1.00 66.81 87 ARG A O 1
ATOM 718 N N . PHE A 1 88 ? -24.106 -6.123 42.182 1.00 67.38 88 PHE A N 1
ATOM 719 C CA . PHE A 1 88 ? -24.758 -6.199 40.878 1.00 67.38 88 PHE A CA 1
ATOM 720 C C . PHE A 1 88 ? -24.129 -5.227 39.881 1.00 67.38 88 PHE A C 1
ATOM 722 O O . PHE A 1 88 ? -23.741 -4.117 40.224 1.00 67.38 88 PHE A O 1
ATOM 729 N N . MET A 1 89 ? -24.016 -5.656 38.626 1.00 73.75 89 MET A N 1
ATOM 730 C CA . MET A 1 89 ? -23.607 -4.822 37.501 1.00 73.75 89 MET A CA 1
ATOM 731 C C . MET A 1 89 ? -24.860 -4.439 36.721 1.00 73.75 89 MET A C 1
ATOM 733 O O . MET A 1 89 ? -25.565 -5.301 36.199 1.00 73.75 89 MET A O 1
ATOM 737 N N . ARG A 1 90 ? -25.141 -3.139 36.629 1.00 78.62 90 ARG A N 1
ATOM 738 C CA . ARG A 1 90 ? -26.243 -2.608 35.826 1.00 78.62 90 ARG A CA 1
ATOM 739 C C . ARG A 1 90 ? -25.687 -1.859 34.621 1.00 78.62 90 ARG A C 1
ATOM 741 O O . ARG A 1 90 ? -24.917 -0.919 34.769 1.00 78.62 90 ARG A O 1
ATOM 748 N N . ILE A 1 91 ? -26.104 -2.275 33.434 1.00 78.62 91 ILE A N 1
ATOM 749 C CA . ILE A 1 91 ? -25.851 -1.600 32.162 1.00 78.62 91 ILE A CA 1
ATOM 750 C C . ILE A 1 91 ? -27.131 -0.849 31.801 1.00 78.62 91 ILE A C 1
ATOM 752 O O . ILE A 1 91 ? -28.200 -1.461 31.758 1.00 78.62 91 ILE A O 1
ATOM 756 N N . GLN A 1 92 ? -27.033 0.458 31.560 1.00 75.62 92 GLN A N 1
ATOM 757 C CA . GLN A 1 92 ? -28.161 1.302 31.159 1.00 75.62 92 GLN A CA 1
ATOM 758 C C . GLN A 1 92 ? -27.898 1.901 29.779 1.00 75.62 92 GLN A C 1
ATOM 760 O O . GLN A 1 92 ? -26.813 2.410 29.514 1.00 75.62 92 GLN A O 1
ATOM 765 N N . GLU A 1 93 ? -28.897 1.800 28.905 1.00 77.81 93 GLU A N 1
ATOM 766 C CA . GLU A 1 93 ? -28.958 2.424 27.580 1.00 77.81 93 GLU A CA 1
ATOM 767 C C . GLU A 1 93 ? -27.755 2.161 26.655 1.00 77.81 93 GLU A C 1
ATOM 769 O O . GLU A 1 93 ? -27.475 2.936 25.736 1.00 77.81 93 GLU A O 1
ATOM 774 N N . LEU A 1 94 ? -27.077 1.020 26.815 1.00 78.38 94 LEU A N 1
ATOM 775 C CA . LEU A 1 94 ? -25.881 0.711 26.036 1.00 78.38 94 LEU A CA 1
ATOM 776 C C . LEU A 1 94 ? -26.221 0.553 24.550 1.00 78.38 94 LEU A C 1
ATOM 778 O O . LEU A 1 94 ? -26.936 -0.364 24.139 1.00 78.38 94 LEU A O 1
ATOM 782 N N . THR A 1 95 ? -25.666 1.442 23.732 1.00 77.56 95 THR A N 1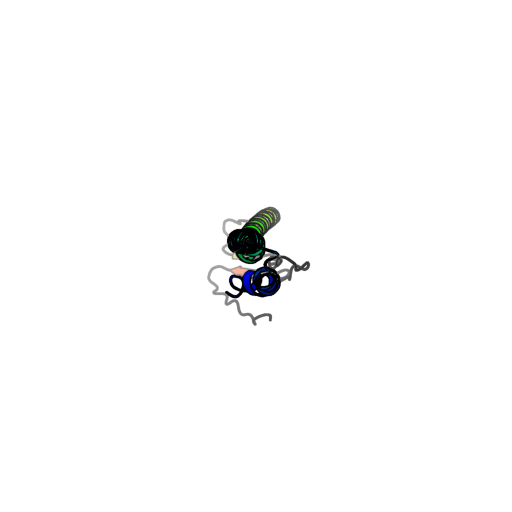
ATOM 783 C CA . THR A 1 95 ? -25.811 1.419 22.276 1.00 77.56 95 THR A CA 1
ATOM 784 C C . THR A 1 95 ? -24.457 1.128 21.645 1.00 77.56 95 THR A C 1
ATOM 786 O O . THR A 1 95 ? -23.520 1.908 21.777 1.00 77.56 95 THR A O 1
ATOM 789 N N . VAL A 1 96 ? -24.352 0.001 20.938 1.00 79.06 96 VAL A N 1
ATOM 790 C CA . VAL A 1 96 ? -23.131 -0.427 20.246 1.00 79.06 96 VAL A CA 1
ATOM 791 C C . VAL A 1 96 ? -23.318 -0.226 18.750 1.00 79.06 96 VAL A C 1
ATOM 793 O O . VAL A 1 96 ? -24.203 -0.821 18.127 1.00 79.06 96 VAL A O 1
ATOM 796 N N . ARG A 1 97 ? -22.461 0.609 18.165 1.00 76.31 97 ARG A N 1
ATOM 797 C CA . ARG A 1 97 ? -22.404 0.865 16.724 1.00 76.31 97 ARG A CA 1
ATOM 798 C C . ARG A 1 97 ? -21.194 0.159 16.130 1.00 76.31 97 ARG A C 1
ATOM 800 O O . ARG A 1 97 ? -20.129 0.134 16.741 1.00 76.31 97 ARG A O 1
ATOM 807 N N . LEU A 1 98 ? -21.365 -0.425 14.949 1.00 73.06 98 LEU A N 1
AT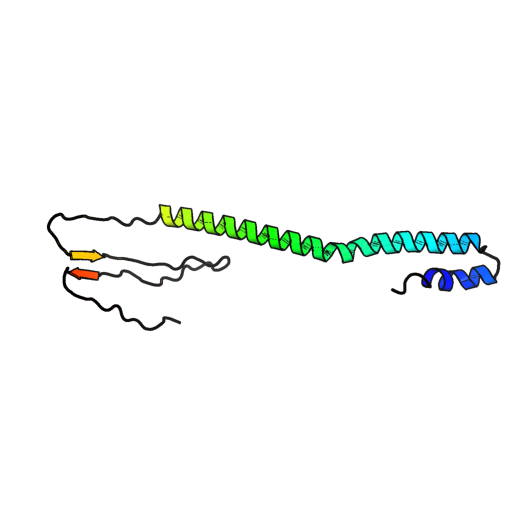OM 808 C CA . LEU A 1 98 ? -20.247 -0.988 14.201 1.00 73.06 98 LEU A CA 1
ATOM 809 C C . LEU A 1 98 ? -19.395 0.153 13.631 1.00 73.06 98 LEU A C 1
ATOM 811 O O . LEU A 1 98 ? -19.960 1.159 13.187 1.00 73.06 98 LEU A O 1
ATOM 815 N N . PRO A 1 99 ? -18.060 0.006 13.621 1.00 68.38 99 PRO A N 1
ATOM 816 C CA . PRO A 1 99 ? -17.195 0.972 12.967 1.00 68.38 99 PRO A CA 1
ATOM 817 C C . PRO A 1 99 ? -17.523 1.019 11.470 1.00 68.38 99 PRO A C 1
ATOM 819 O O . PRO A 1 99 ? -17.740 -0.017 10.836 1.00 68.38 99 PRO A O 1
ATOM 822 N N . LEU A 1 100 ? -17.582 2.233 10.923 1.00 68.75 100 LEU A N 1
ATOM 823 C CA . LEU A 1 100 ? -17.814 2.479 9.501 1.00 68.75 100 LEU A CA 1
ATOM 824 C C . LEU A 1 100 ? -16.725 1.783 8.674 1.00 68.75 100 LEU A C 1
ATOM 826 O O . LEU A 1 100 ? -15.537 1.882 8.989 1.00 68.75 100 LEU A O 1
ATOM 830 N N . LYS A 1 101 ? -17.112 1.095 7.596 1.00 64.06 101 LYS A N 1
ATOM 831 C CA . LYS A 1 101 ? -16.150 0.712 6.559 1.00 64.06 101 LYS A CA 1
ATOM 832 C C . LYS A 1 101 ? -15.847 1.937 5.703 1.00 64.06 101 LYS A C 1
ATOM 834 O O . LYS A 1 101 ? -16.750 2.695 5.367 1.00 64.06 101 LYS A O 1
ATOM 839 N N . ILE A 1 102 ? -14.581 2.112 5.328 1.00 62.09 102 ILE A N 1
ATOM 840 C CA . ILE A 1 102 ? -14.145 3.187 4.426 1.00 62.09 102 ILE A CA 1
ATOM 841 C C . ILE A 1 102 ? -14.983 3.121 3.135 1.00 62.09 102 ILE A C 1
ATOM 843 O O . ILE A 1 102 ? -14.926 2.122 2.419 1.00 62.09 102 ILE A O 1
ATOM 847 N N . GLY A 1 103 ? -15.768 4.171 2.866 1.00 63.72 103 GLY A N 1
ATOM 848 C CA . GLY A 1 103 ? -16.682 4.267 1.718 1.00 63.72 103 GLY A CA 1
ATOM 849 C C . GLY A 1 103 ? -18.158 3.947 2.004 1.00 63.72 103 GLY A C 1
ATOM 850 O O . GLY A 1 103 ? -18.976 4.067 1.097 1.00 63.72 103 GLY A O 1
ATOM 851 N N . GLU A 1 104 ? -18.520 3.563 3.231 1.00 65.00 104 GLU A N 1
ATOM 852 C CA . GLU A 1 104 ? -19.910 3.387 3.675 1.00 65.00 104 GLU A CA 1
ATOM 853 C C . GLU A 1 104 ? -20.265 4.543 4.626 1.00 65.00 104 GLU A C 1
ATOM 855 O O . GLU A 1 104 ? -19.595 4.737 5.635 1.00 65.00 104 GLU A O 1
ATOM 860 N N . ASP A 1 105 ? -21.295 5.326 4.29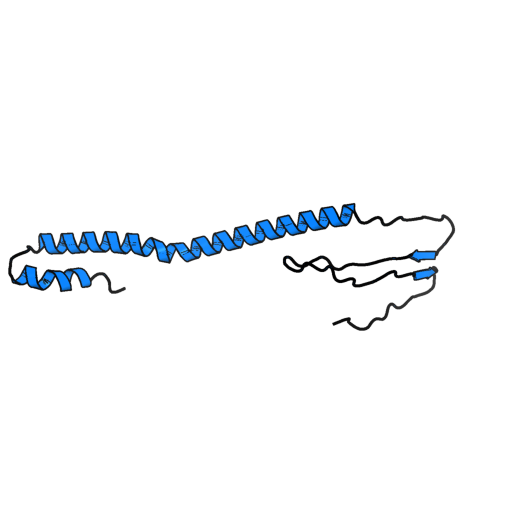4 1.00 61.19 105 ASP A N 1
ATOM 861 C CA . ASP A 1 105 ? -21.654 6.561 5.022 1.00 61.19 105 ASP A CA 1
ATOM 862 C C . ASP A 1 105 ? -22.549 6.295 6.253 1.00 61.19 105 ASP A C 1
ATOM 864 O O . ASP A 1 105 ? -22.782 7.161 7.092 1.00 61.19 105 ASP A O 1
ATOM 868 N N . ASN A 1 106 ? -23.049 5.061 6.398 1.00 61.78 106 ASN A N 1
ATOM 869 C CA . ASN A 1 106 ? -24.000 4.699 7.446 1.00 61.78 106 ASN A CA 1
ATOM 870 C C . ASN A 1 106 ? -23.406 3.734 8.471 1.00 61.78 106 ASN A C 1
ATOM 872 O O . ASN A 1 106 ? -23.118 2.570 8.187 1.00 61.78 106 ASN A O 1
ATOM 876 N N . SER A 1 107 ? -23.309 4.205 9.717 1.00 64.12 107 SER A N 1
ATOM 877 C CA . SER A 1 107 ? -22.911 3.364 10.845 1.00 64.12 107 SER A CA 1
ATOM 878 C C . SER A 1 107 ? -24.070 2.439 11.206 1.00 64.12 107 SER A C 1
ATOM 880 O O . SER A 1 107 ? -25.150 2.873 11.610 1.00 64.12 107 SER A O 1
ATOM 882 N N . ARG A 1 108 ? -23.872 1.131 11.029 1.00 69.62 108 ARG A N 1
ATOM 883 C CA . ARG A 1 108 ? -24.891 0.144 11.395 1.00 69.62 108 ARG A CA 1
ATOM 884 C C . ARG A 1 108 ? -24.932 0.008 12.913 1.00 69.62 108 ARG A C 1
ATOM 886 O O . ARG A 1 108 ? -23.938 -0.344 13.549 1.00 69.62 108 ARG A O 1
ATOM 893 N N . ILE A 1 109 ? -26.096 0.266 13.501 1.00 68.69 109 ILE A N 1
ATOM 894 C CA . ILE A 1 109 ? -26.333 0.041 14.929 1.00 68.69 109 ILE A CA 1
ATOM 895 C C . ILE A 1 109 ? -26.505 -1.467 15.150 1.00 68.69 109 ILE A C 1
ATOM 897 O O . ILE A 1 109 ? -27.426 -2.081 14.605 1.00 68.69 109 ILE A O 1
ATOM 901 N N . PHE A 1 110 ? -25.609 -2.070 15.934 1.00 73.62 110 PHE A N 1
ATOM 902 C CA . PHE A 1 110 ? -25.640 -3.502 16.239 1.00 73.62 110 PHE A CA 1
ATOM 903 C C . PHE A 1 110 ? -26.509 -3.786 17.466 1.00 73.62 110 PHE A C 1
ATOM 905 O O . PHE A 1 110 ? -27.409 -4.623 17.406 1.00 73.62 110 PHE A O 1
ATOM 912 N N . ILE A 1 111 ? -26.293 -3.028 18.543 1.00 77.00 111 ILE A N 1
ATOM 913 C CA . ILE A 1 111 ? -27.091 -3.072 19.773 1.00 77.00 111 ILE A CA 1
ATOM 914 C C . ILE A 1 111 ? -27.636 -1.671 20.011 1.00 77.00 111 ILE A C 1
ATOM 916 O O . ILE A 1 111 ? -26.888 -0.700 19.939 1.00 77.00 111 ILE A O 1
ATOM 920 N N . ASN A 1 112 ? -28.932 -1.561 20.284 1.00 78.06 112 ASN A N 1
ATOM 921 C CA . ASN A 1 112 ? -29.587 -0.288 20.550 1.00 78.06 112 ASN A CA 1
ATOM 922 C C . ASN A 1 112 ? -30.210 -0.322 21.946 1.00 78.06 112 ASN A C 1
ATOM 924 O O . ASN A 1 112 ? -31.062 -1.176 22.186 1.00 78.06 112 ASN A O 1
ATOM 928 N N . ARG A 1 113 ? -29.803 0.604 22.824 1.00 74.12 113 ARG A N 1
ATOM 929 C CA . ARG A 1 113 ? -30.359 0.805 24.175 1.00 74.12 113 ARG A CA 1
ATOM 930 C C . ARG A 1 113 ? -30.533 -0.488 24.986 1.00 74.12 113 ARG A C 1
ATOM 932 O O . ARG A 1 113 ? -31.628 -0.805 25.446 1.00 74.12 113 ARG A O 1
ATOM 939 N N . LEU A 1 114 ? -29.453 -1.246 25.155 1.00 75.56 114 LEU A N 1
ATOM 940 C CA . LEU A 1 114 ? -29.454 -2.439 25.998 1.00 75.56 114 LEU A CA 1
ATOM 941 C C . LEU A 1 114 ? -29.463 -2.045 27.479 1.00 75.56 114 LEU A C 1
ATOM 943 O O . LEU A 1 114 ? -28.538 -1.391 27.961 1.00 75.56 114 LEU A O 1
ATOM 947 N N . ASN A 1 115 ? -30.487 -2.513 28.187 1.00 76.31 115 ASN A N 1
ATOM 948 C CA . ASN A 1 115 ? -30.571 -2.475 29.640 1.00 76.31 115 ASN A CA 1
ATOM 949 C C . ASN A 1 115 ? -30.366 -3.894 30.169 1.00 76.31 115 ASN A C 1
ATOM 951 O O . ASN A 1 115 ? -31.077 -4.812 29.762 1.00 76.31 115 ASN A O 1
ATOM 955 N N . LEU A 1 116 ? -29.396 -4.080 31.056 1.00 77.81 116 LEU A N 1
ATOM 956 C CA . LEU A 1 116 ? -29.064 -5.384 31.620 1.00 77.81 116 LEU A CA 1
ATOM 957 C C . LEU A 1 116 ? -28.748 -5.221 33.105 1.00 77.81 116 LEU A C 1
ATOM 959 O O . LEU A 1 116 ? -28.037 -4.297 33.489 1.00 77.81 116 LEU A O 1
ATOM 963 N N . VAL A 1 117 ? -29.251 -6.129 33.934 1.00 76.44 117 VAL A N 1
ATOM 964 C CA . VAL A 1 117 ? -28.883 -6.228 35.349 1.00 76.44 117 VAL A CA 1
ATOM 965 C C . VAL A 1 117 ? -28.290 -7.611 35.572 1.00 76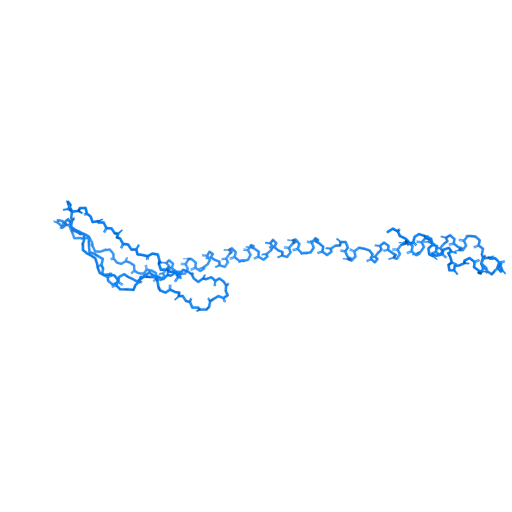.44 117 VAL A C 1
ATOM 967 O O . VAL A 1 117 ? -28.914 -8.616 35.248 1.00 76.44 117 VAL A O 1
ATOM 970 N N . LEU A 1 118 ? -27.067 -7.650 36.082 1.00 73.75 118 LEU A N 1
ATOM 971 C CA . LEU A 1 118 ? -26.334 -8.858 36.434 1.00 73.75 118 LEU A CA 1
ATOM 972 C C . LEU A 1 118 ? -26.164 -8.872 37.945 1.00 73.75 118 LEU A C 1
ATOM 974 O O . LEU A 1 118 ? -25.449 -8.037 38.486 1.00 73.75 118 LEU A O 1
ATOM 978 N N . GLU A 1 119 ? -26.798 -9.812 38.628 1.00 72.25 119 GLU A N 1
ATOM 979 C CA . GLU A 1 119 ? -26.592 -10.034 40.059 1.00 72.25 119 GLU A CA 1
ATOM 980 C C . GLU A 1 119 ? -25.435 -11.017 40.272 1.00 72.25 119 GLU A C 1
ATOM 982 O O . GLU A 1 119 ? -25.309 -12.012 39.554 1.00 72.25 119 GLU A O 1
ATOM 987 N N . ALA A 1 120 ? -24.574 -10.774 41.260 1.00 64.19 120 ALA A N 1
ATOM 988 C CA . ALA A 1 120 ? -23.523 -11.723 41.592 1.00 64.19 120 ALA A CA 1
ATOM 989 C C . ALA A 1 120 ? -24.138 -13.039 42.068 1.00 64.19 120 ALA A C 1
ATOM 991 O O . ALA A 1 120 ? -25.011 -13.031 42.930 1.00 64.19 120 ALA A O 1
ATOM 992 N N . HIS A 1 121 ? -23.562 -14.149 41.602 1.00 63.50 121 HIS A N 1
ATOM 993 C CA . HIS A 1 121 ? -23.972 -15.544 41.844 1.00 63.50 121 HIS A CA 1
ATOM 994 C C . HIS A 1 121 ? -25.034 -16.102 40.880 1.00 63.50 121 HIS A C 1
ATOM 996 O O . HIS A 1 121 ? -25.329 -17.292 40.960 1.00 63.50 121 HIS A O 1
ATOM 1002 N N . HIS A 1 122 ? -25.510 -15.327 39.896 1.00 61.28 122 HIS A N 1
ATOM 1003 C CA . HIS A 1 122 ? -26.338 -15.850 38.803 1.00 61.28 122 HIS A CA 1
ATOM 1004 C C . HIS A 1 122 ? -25.543 -15.962 37.493 1.00 61.28 122 HIS A C 1
ATOM 1006 O O . HIS A 1 122 ? -25.010 -14.982 36.974 1.00 61.28 122 HIS A O 1
ATOM 1012 N N . ALA A 1 123 ? -25.461 -17.178 36.945 1.00 63.25 123 ALA A N 1
ATOM 1013 C CA . ALA A 1 123 ? -24.902 -17.410 35.618 1.00 63.25 123 ALA A CA 1
ATOM 1014 C C . ALA A 1 123 ? -25.926 -16.978 34.560 1.00 63.25 123 ALA A C 1
ATOM 1016 O O . ALA A 1 123 ? -26.986 -17.587 34.425 1.00 63.25 123 ALA A O 1
ATOM 1017 N N . VAL A 1 124 ? -25.615 -15.922 33.811 1.00 70.06 124 VAL A N 1
ATOM 1018 C CA . VAL A 1 124 ? -26.474 -15.420 32.733 1.00 70.06 124 VAL A CA 1
ATOM 1019 C C . VAL A 1 124 ? -25.925 -15.894 31.393 1.00 70.06 124 VAL A C 1
ATOM 1021 O O . VAL A 1 124 ? -24.778 -15.618 31.047 1.00 70.06 124 VAL A O 1
ATOM 1024 N N . LEU A 1 125 ? -26.751 -16.610 30.627 1.00 70.31 125 LEU A N 1
ATOM 1025 C CA . LEU A 1 125 ? -26.414 -17.057 29.279 1.00 70.31 125 LEU A CA 1
ATOM 1026 C C . LEU A 1 125 ? -26.899 -16.027 28.253 1.00 70.31 125 LEU A C 1
ATOM 1028 O O . LEU A 1 125 ? -28.099 -15.811 28.091 1.00 70.31 125 LEU A O 1
ATOM 1032 N N . ILE A 1 126 ? -25.966 -15.419 27.524 1.00 72.69 126 ILE A N 1
ATOM 1033 C CA . ILE A 1 126 ? -26.287 -14.513 26.418 1.00 72.69 126 ILE A CA 1
ATOM 1034 C C . ILE A 1 126 ? -26.509 -15.362 25.164 1.00 72.69 126 ILE A C 1
ATOM 1036 O O . ILE A 1 126 ? -25.568 -15.938 24.620 1.00 72.69 126 ILE A O 1
ATOM 1040 N N . THR A 1 127 ? -27.758 -15.444 24.701 1.00 71.19 127 THR A N 1
ATOM 1041 C CA . THR A 1 127 ? -28.120 -16.128 23.449 1.00 71.19 127 THR A CA 1
ATOM 1042 C C . THR A 1 127 ? -28.541 -15.110 22.391 1.00 71.19 127 THR A C 1
ATOM 1044 O O . THR A 1 127 ? -29.091 -14.055 22.705 1.00 71.19 127 THR A O 1
ATOM 1047 N N . GLY A 1 128 ? -28.266 -15.396 21.119 1.00 67.56 128 GLY A N 1
ATOM 1048 C CA . GLY A 1 128 ? -28.622 -14.498 20.025 1.00 67.56 128 GLY A CA 1
ATOM 1049 C C . GLY A 1 128 ? -28.467 -15.156 18.659 1.00 67.56 128 GLY A C 1
ATOM 1050 O O . GLY A 1 128 ? -27.553 -15.946 18.430 1.00 67.56 128 GLY A O 1
ATOM 1051 N N . LYS A 1 129 ? -29.373 -14.829 17.733 1.00 67.69 129 LYS A N 1
ATOM 1052 C CA . LYS A 1 129 ? -29.304 -15.269 16.333 1.00 67.69 129 LYS A CA 1
ATOM 1053 C C . LYS A 1 129 ? -28.369 -14.334 15.562 1.00 67.69 129 LYS A C 1
ATOM 1055 O O . LYS A 1 129 ? -28.446 -13.118 15.732 1.00 67.69 129 LYS A O 1
ATOM 1060 N N . ARG A 1 130 ? -27.499 -14.881 14.703 1.00 53.59 130 ARG A N 1
ATOM 1061 C CA . ARG A 1 130 ? -26.582 -14.079 13.873 1.00 53.59 130 ARG A CA 1
ATOM 1062 C C . ARG A 1 130 ? -27.396 -13.139 12.978 1.00 53.59 130 ARG A C 1
ATOM 1064 O O . ARG A 1 130 ? -28.040 -13.595 12.035 1.00 53.59 130 ARG A O 1
ATOM 1071 N N . LYS A 1 131 ? -27.379 -11.839 13.286 1.00 57.09 131 LYS A N 1
ATOM 1072 C CA . LYS A 1 131 ? -27.987 -10.802 12.446 1.00 57.09 131 LYS A CA 1
ATOM 1073 C C . LYS A 1 131 ? -27.164 -10.744 11.155 1.00 57.09 131 LYS A C 1
ATOM 1075 O O . LYS A 1 131 ? -25.973 -10.445 11.212 1.00 57.09 131 LYS A O 1
ATOM 1080 N N . THR A 1 132 ? -27.763 -11.214 10.063 1.00 43.34 132 THR A N 1
ATOM 1081 C CA . THR A 1 132 ? -27.148 -11.274 8.726 1.00 43.34 132 THR A CA 1
ATOM 1082 C C . THR A 1 132 ? -27.302 -9.931 8.034 1.00 43.34 132 THR A C 1
ATOM 1084 O O . THR A 1 132 ? -28.312 -9.251 8.326 1.00 43.34 132 THR A O 1
#

Secondary structure (DSSP, 8-state):
--TTTHHHHHHHHHHHTTSS-HHHHHHHHHHHHHHHHHHHHHHHHHHHHHHHHHHHHHHHHHHHHHHHHHHHHHT--------TT--EEEEEEEEEEPPPPTT-----EEEEEEEEEEETT-----------